Protein AF-A0A3D1QE63-F1 (afdb_monomer_lite)

pLDDT: mean 87.11, std 15.21, range [39.69, 97.75]

Sequence (77 aa):
RTFPEHPAAISIAALPSPQDEVEALAMRILALVRQGARYRDIAVICSDTAAYSGLIKRIFDEYKIPYFLDDKRSILH

Foldseek 3Di:
DDDPDDPPVDDDDDDDDLLVVLLVVLVVLVVVVVVPDDLVNDDDDDPDCPRNVVSNVVNCVVSVPDDDDPDPPPPDD

Secondary structure (DSSP, 8-state):
---SS--TT------SSHHHHHHHHHHHHHHHHHTT--GGG-----S-HHHHHHHHHHHHHHTT-------------

Structure (mmCIF, N/CA/C/O backbone):
data_AF-A0A3D1QE63-F1
#
_entry.id   AF-A0A3D1QE63-F1
#
loop_
_atom_site.group_PDB
_atom_site.id
_atom_site.type_symbol
_atom_site.label_atom_id
_atom_site.label_alt_id
_atom_site.label_comp_id
_atom_site.label_asym_id
_atom_site.label_entity_id
_atom_site.label_seq_id
_atom_site.pdbx_PDB_ins_code
_atom_site.Cartn_x
_atom_site.Cartn_y
_atom_site.Cartn_z
_atom_site.occupancy
_atom_site.B_iso_or_equiv
_atom_site.auth_seq_id
_atom_site.auth_comp_id
_atom_site.auth_asym_id
_atom_site.auth_atom_id
_atom_site.pdbx_PDB_model_num
ATOM 1 N N . ARG A 1 1 ? -14.093 -22.555 -18.467 1.00 49.16 1 ARG A N 1
ATOM 2 C CA . ARG A 1 1 ? -15.156 -21.809 -17.753 1.00 49.16 1 ARG A CA 1
ATOM 3 C C . ARG A 1 1 ? -14.851 -20.334 -17.936 1.00 49.16 1 ARG A C 1
ATOM 5 O O . ARG A 1 1 ? -13.827 -19.892 -17.439 1.00 49.16 1 ARG A O 1
ATOM 12 N N . THR A 1 2 ? -15.657 -19.628 -18.716 1.00 50.69 2 THR A N 1
ATOM 13 C CA . THR A 1 2 ? -15.510 -18.192 -18.991 1.00 50.69 2 THR A CA 1
ATOM 14 C C . THR A 1 2 ? -16.550 -17.471 -18.144 1.00 50.69 2 THR A C 1
ATOM 16 O O . THR A 1 2 ? -17.722 -17.835 -18.196 1.00 50.69 2 THR A O 1
ATOM 19 N N . PHE A 1 3 ? -16.123 -16.524 -17.311 1.00 57.34 3 PHE A N 1
ATOM 20 C CA . PHE A 1 3 ? -17.045 -15.715 -16.518 1.00 57.34 3 PHE A CA 1
ATOM 21 C C . PHE A 1 3 ? -17.630 -14.627 -17.431 1.00 57.34 3 PHE A C 1
ATOM 23 O O . PHE A 1 3 ? -16.852 -13.920 -18.072 1.00 57.34 3 PHE A O 1
ATOM 30 N N . PRO A 1 4 ? -18.964 -14.527 -17.559 1.00 62.56 4 PRO A N 1
ATOM 31 C CA . PRO A 1 4 ? -19.608 -13.610 -18.504 1.00 62.56 4 PRO A CA 1
ATOM 32 C C . PRO A 1 4 ? -19.516 -12.138 -18.076 1.00 62.56 4 PRO A C 1
ATOM 34 O O . PRO A 1 4 ? -19.649 -11.244 -18.904 1.00 62.56 4 PRO A O 1
ATOM 37 N N . GLU A 1 5 ? -19.262 -11.888 -16.796 1.00 65.81 5 GLU A N 1
ATOM 38 C CA . GLU A 1 5 ? -19.234 -10.567 -16.181 1.00 65.81 5 GLU A CA 1
ATOM 39 C C . GLU A 1 5 ? -17.934 -10.363 -15.401 1.00 65.81 5 GLU A C 1
ATOM 41 O O . GLU A 1 5 ? -17.352 -11.313 -14.867 1.00 65.81 5 GLU A O 1
ATOM 46 N N . HIS A 1 6 ? -17.438 -9.121 -15.391 1.00 60.41 6 HIS A N 1
ATOM 47 C CA . HIS A 1 6 ? -16.199 -8.784 -14.699 1.00 60.41 6 HIS A CA 1
ATOM 48 C C . HIS A 1 6 ? -16.403 -9.038 -13.196 1.00 60.41 6 HIS A C 1
ATOM 50 O O . HIS A 1 6 ? -17.297 -8.430 -12.601 1.00 60.41 6 HIS A O 1
ATOM 56 N N . PRO A 1 7 ? -15.630 -9.937 -12.566 1.00 69.44 7 PRO A N 1
ATOM 57 C CA . PRO A 1 7 ? -15.825 -10.255 -11.159 1.00 69.44 7 PRO A CA 1
ATOM 58 C C . PRO A 1 7 ? -15.597 -9.001 -10.310 1.00 69.44 7 PRO A C 1
ATOM 60 O O . PRO A 1 7 ? -14.495 -8.465 -10.277 1.00 69.44 7 PRO A O 1
ATOM 63 N N . ALA A 1 8 ? -16.623 -8.555 -9.580 1.00 74.56 8 ALA A N 1
ATOM 64 C CA . ALA A 1 8 ? -16.566 -7.323 -8.784 1.00 74.56 8 ALA A CA 1
ATOM 65 C C . ALA A 1 8 ? -15.446 -7.316 -7.719 1.00 74.56 8 ALA A C 1
ATOM 67 O O . ALA A 1 8 ? -15.014 -6.254 -7.278 1.00 74.56 8 ALA A O 1
ATOM 68 N N . ALA A 1 9 ? -14.972 -8.497 -7.312 1.00 84.94 9 ALA A N 1
ATOM 69 C CA . ALA A 1 9 ? -13.951 -8.674 -6.282 1.00 84.94 9 ALA A CA 1
ATOM 70 C C . ALA A 1 9 ? -12.507 -8.758 -6.816 1.00 84.94 9 ALA A C 1
ATOM 72 O O . ALA A 1 9 ? -11.577 -8.770 -6.015 1.00 84.94 9 ALA A O 1
ATOM 73 N N . ILE A 1 10 ? -12.296 -8.846 -8.136 1.00 88.88 10 ILE A N 1
ATOM 74 C CA . ILE A 1 10 ? -10.962 -9.016 -8.730 1.00 88.88 10 ILE A CA 1
ATOM 75 C C . ILE A 1 10 ? -10.752 -7.943 -9.795 1.00 88.88 10 ILE A C 1
ATOM 77 O O . ILE A 1 10 ? -11.584 -7.748 -10.674 1.00 88.88 10 ILE A O 1
ATOM 81 N N . SER A 1 11 ? -9.613 -7.262 -9.734 1.00 89.56 11 SER A N 1
ATOM 82 C CA . SER A 1 11 ? -9.233 -6.234 -10.701 1.00 89.56 11 SER A CA 1
ATOM 83 C C . SER A 1 11 ? -7.777 -6.402 -11.110 1.00 89.56 11 SER A C 1
ATOM 85 O O . SER A 1 11 ? -6.941 -6.711 -10.264 1.00 89.56 11 SER A O 1
ATOM 87 N N . ILE A 1 12 ? -7.481 -6.146 -12.383 1.00 91.94 12 ILE A N 1
ATOM 88 C CA . ILE A 1 12 ? -6.123 -6.111 -12.932 1.00 91.94 12 ILE A CA 1
ATOM 89 C C . ILE A 1 12 ? -5.875 -4.696 -13.452 1.00 91.94 12 ILE A C 1
ATOM 91 O O . ILE A 1 12 ? -6.729 -4.127 -14.130 1.00 91.94 12 ILE A O 1
ATOM 95 N N . ALA A 1 13 ? -4.712 -4.139 -13.134 1.00 91.25 13 ALA A N 1
ATOM 96 C CA . ALA A 1 13 ? -4.248 -2.862 -13.654 1.00 91.25 13 ALA A CA 1
ATOM 97 C C . ALA A 1 13 ? -2.793 -3.013 -14.109 1.00 91.25 13 ALA A C 1
ATOM 99 O O . ALA A 1 13 ? -2.034 -3.762 -13.499 1.00 91.25 13 ALA A O 1
ATOM 100 N N . ALA A 1 14 ? -2.427 -2.312 -15.178 1.00 94.62 14 ALA A N 1
ATOM 101 C CA . ALA A 1 14 ? -1.057 -2.212 -15.668 1.00 94.62 14 ALA A CA 1
ATOM 102 C C . ALA A 1 14 ? -0.694 -0.732 -15.720 1.00 94.62 14 ALA A C 1
ATOM 104 O O . ALA A 1 14 ? -1.452 0.042 -16.308 1.00 94.62 14 ALA A O 1
ATOM 105 N N . LEU A 1 15 ? 0.422 -0.348 -15.098 1.00 95.88 15 LEU A N 1
ATOM 106 C CA . LEU A 1 15 ? 0.854 1.044 -15.014 1.00 95.88 15 LEU A CA 1
ATOM 107 C C . LEU A 1 15 ? 2.260 1.248 -15.595 1.00 95.88 15 LEU A C 1
ATOM 109 O O . LEU A 1 15 ? 2.987 0.277 -15.797 1.00 95.88 15 LEU A O 1
ATOM 113 N N . PRO A 1 16 ? 2.630 2.499 -15.932 1.00 95.06 16 PRO A N 1
ATOM 114 C CA . PRO A 1 16 ? 3.858 2.779 -16.677 1.00 95.06 16 PRO A CA 1
ATOM 115 C C . PRO A 1 16 ? 5.148 2.549 -15.883 1.00 95.06 16 PRO A C 1
ATOM 117 O O . PRO A 1 16 ? 6.198 2.331 -16.488 1.00 95.06 16 PRO A O 1
ATOM 120 N N . SER A 1 17 ? 5.096 2.622 -14.550 1.00 95.38 17 SER A N 1
ATOM 121 C CA . SER A 1 17 ? 6.264 2.448 -13.689 1.00 95.38 17 SER A CA 1
ATOM 122 C C . SER A 1 17 ? 5.906 1.872 -12.311 1.00 95.38 17 SER A C 1
ATOM 124 O O . SER A 1 17 ? 4.776 2.046 -11.849 1.00 95.38 17 SER A O 1
ATOM 126 N N . PRO A 1 18 ? 6.878 1.276 -11.587 1.00 93.75 18 PRO A N 1
ATOM 127 C CA . PRO A 1 18 ? 6.684 0.834 -10.204 1.00 93.75 18 PRO A CA 1
ATOM 128 C C . PRO A 1 18 ? 6.230 1.949 -9.255 1.00 93.75 18 PRO A C 1
ATOM 130 O O . PRO A 1 18 ? 5.528 1.689 -8.281 1.00 93.75 18 PRO A O 1
ATOM 133 N N . GLN A 1 19 ? 6.620 3.201 -9.519 1.00 95.38 19 GLN A N 1
ATOM 134 C CA . GLN A 1 19 ? 6.147 4.333 -8.726 1.00 95.38 19 GLN A CA 1
ATOM 135 C C . GLN A 1 19 ? 4.647 4.558 -8.943 1.00 95.38 19 GLN A C 1
ATOM 137 O O . GLN A 1 19 ? 3.912 4.649 -7.960 1.00 95.38 19 GLN A O 1
ATOM 142 N N . ASP A 1 20 ? 4.194 4.575 -10.200 1.00 96.69 20 ASP A N 1
ATOM 143 C CA . ASP A 1 20 ? 2.771 4.715 -10.533 1.00 96.69 20 ASP A CA 1
ATOM 144 C C . ASP A 1 20 ? 1.948 3.561 -9.932 1.00 96.69 20 ASP A C 1
ATOM 146 O O . ASP A 1 20 ? 0.855 3.781 -9.409 1.00 96.69 20 ASP A O 1
ATOM 150 N N . GLU A 1 21 ? 2.491 2.336 -9.944 1.00 96.06 21 GLU A N 1
ATOM 151 C CA . GLU A 1 21 ? 1.901 1.161 -9.283 1.00 96.06 21 GLU A CA 1
ATOM 152 C C . GLU A 1 21 ? 1.662 1.380 -7.792 1.00 96.06 21 GLU A C 1
ATOM 154 O O . GLU A 1 21 ? 0.549 1.157 -7.306 1.00 96.06 21 GLU A O 1
ATOM 159 N N . VAL A 1 22 ? 2.671 1.855 -7.063 1.00 96.19 22 VAL A N 1
ATOM 16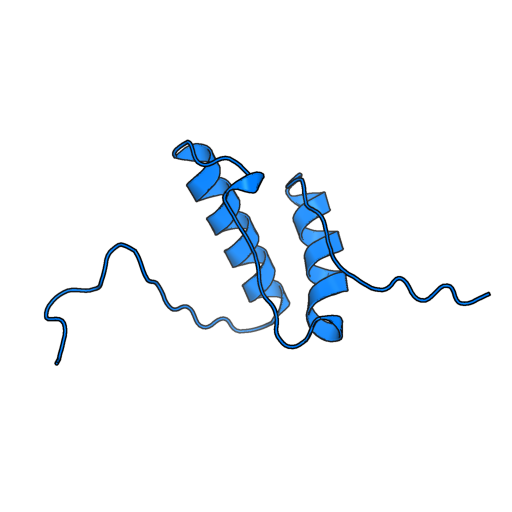0 C CA . VAL A 1 22 ? 2.552 2.077 -5.617 1.00 96.19 22 VAL A CA 1
ATOM 161 C C . VAL A 1 22 ? 1.635 3.262 -5.299 1.00 96.19 22 VAL A C 1
ATOM 163 O O . VAL A 1 22 ? 0.875 3.194 -4.331 1.00 96.19 22 VAL A O 1
ATOM 166 N N . GLU A 1 23 ? 1.642 4.324 -6.107 1.00 97.25 23 GLU A N 1
ATOM 167 C CA . GLU A 1 23 ? 0.724 5.459 -5.937 1.00 97.25 23 GLU A CA 1
ATOM 168 C C . GLU A 1 23 ? -0.736 5.043 -6.170 1.00 97.25 23 GLU A C 1
ATOM 170 O O . GLU A 1 23 ? -1.611 5.314 -5.340 1.00 97.25 23 GLU A O 1
ATOM 175 N N . ALA A 1 24 ? -1.012 4.308 -7.250 1.00 97.25 24 ALA A N 1
ATOM 176 C CA . ALA A 1 24 ? -2.345 3.774 -7.512 1.00 97.25 24 ALA A CA 1
ATOM 177 C C . ALA A 1 24 ? -2.800 2.792 -6.428 1.00 97.25 24 ALA A C 1
ATOM 179 O O . ALA A 1 24 ? -3.962 2.822 -6.007 1.00 97.25 24 ALA A O 1
ATOM 180 N N . LEU A 1 25 ? -1.884 1.960 -5.927 1.00 96.25 25 LEU A N 1
ATOM 181 C CA . LEU A 1 25 ? -2.133 1.076 -4.798 1.00 96.25 25 LEU A CA 1
ATOM 182 C C . LEU A 1 25 ? -2.504 1.867 -3.536 1.00 96.25 25 LEU A C 1
ATOM 184 O O . LEU A 1 25 ? -3.512 1.551 -2.903 1.00 96.25 25 LEU A O 1
ATOM 188 N N . ALA A 1 26 ? -1.755 2.916 -3.189 1.00 97.75 26 ALA A N 1
ATOM 189 C CA . ALA A 1 26 ? -2.051 3.770 -2.039 1.00 97.75 26 ALA A CA 1
ATOM 190 C C . ALA A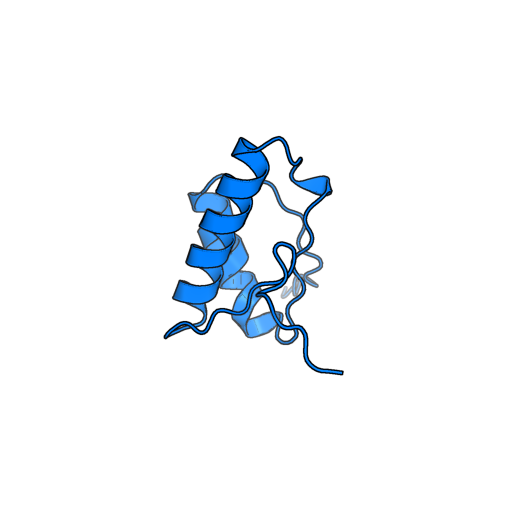 1 26 ? -3.450 4.404 -2.152 1.00 97.75 26 ALA A C 1
ATOM 192 O O . ALA A 1 26 ? -4.249 4.338 -1.213 1.00 97.75 26 ALA A O 1
ATOM 193 N N . MET A 1 27 ? -3.800 4.933 -3.330 1.00 97.38 27 MET A N 1
ATOM 194 C CA . MET A 1 27 ? -5.140 5.467 -3.595 1.00 97.38 27 MET A CA 1
ATOM 195 C C . MET A 1 27 ? -6.235 4.402 -3.444 1.00 97.38 27 MET A C 1
ATOM 197 O O . MET A 1 27 ? -7.296 4.676 -2.875 1.00 97.38 27 MET A O 1
ATOM 201 N N . ARG A 1 28 ? -5.981 3.172 -3.909 1.00 96.38 28 ARG A N 1
ATOM 202 C CA . ARG A 1 28 ? -6.910 2.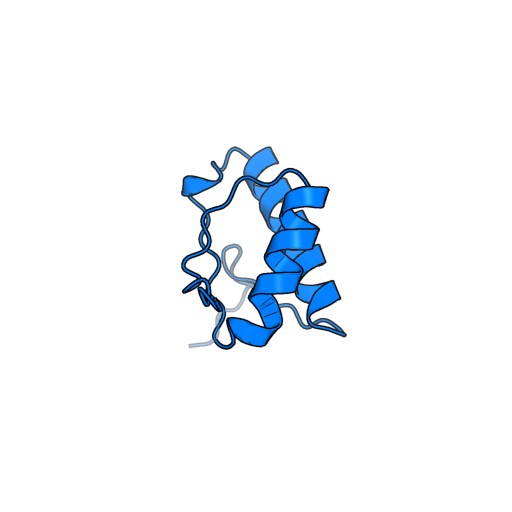040 -3.784 1.00 96.38 28 ARG A CA 1
ATOM 203 C C . ARG A 1 28 ? -7.136 1.656 -2.323 1.00 96.38 28 ARG A C 1
ATOM 205 O O . ARG A 1 28 ? -8.284 1.471 -1.923 1.00 96.38 28 ARG A O 1
ATOM 212 N N . ILE A 1 29 ? -6.072 1.590 -1.524 1.00 97.50 29 ILE A N 1
ATOM 213 C CA . ILE A 1 29 ? -6.138 1.316 -0.082 1.00 97.50 29 ILE A CA 1
ATOM 214 C C . ILE A 1 29 ? -7.001 2.372 0.612 1.00 97.50 29 ILE A C 1
ATOM 216 O O . ILE A 1 29 ? -7.940 2.027 1.328 1.00 97.50 29 ILE A O 1
ATOM 220 N N . LEU A 1 30 ? -6.746 3.657 0.355 1.00 97.56 30 LEU A N 1
ATOM 221 C CA . LEU A 1 30 ? -7.527 4.747 0.942 1.00 97.56 30 LEU A CA 1
ATOM 222 C C . LEU A 1 30 ? -9.003 4.692 0.534 1.00 97.56 30 LEU A C 1
ATOM 224 O O . LEU A 1 30 ? -9.877 4.953 1.360 1.00 97.56 30 LEU A O 1
ATOM 228 N N . ALA A 1 31 ? -9.300 4.335 -0.718 1.00 96.81 31 ALA A N 1
ATOM 229 C CA . ALA A 1 31 ? -10.673 4.152 -1.177 1.00 96.81 31 ALA A CA 1
ATOM 230 C C . ALA A 1 31 ? -11.384 3.012 -0.427 1.00 96.81 31 ALA A C 1
ATOM 232 O O . ALA A 1 31 ? -12.514 3.199 0.019 1.00 96.81 31 ALA A O 1
ATOM 233 N N . LEU A 1 32 ? -10.715 1.871 -0.228 1.00 96.12 32 LEU A N 1
ATOM 234 C CA . LEU A 1 32 ? -11.257 0.744 0.542 1.00 96.12 32 LEU A CA 1
ATOM 235 C C . LEU A 1 32 ? -11.491 1.118 2.010 1.00 96.12 32 LEU A C 1
ATOM 237 O O . LEU A 1 32 ? -12.538 0.806 2.574 1.00 96.12 32 LEU A O 1
ATOM 241 N N . VAL A 1 33 ? -10.554 1.843 2.623 1.00 97.56 33 VAL A N 1
ATOM 242 C CA . VAL A 1 33 ? -10.689 2.296 4.015 1.00 97.56 33 VAL A CA 1
ATOM 243 C C . VAL A 1 33 ? -11.844 3.284 4.172 1.00 97.56 33 VAL A C 1
ATOM 245 O O . VAL A 1 33 ? -12.622 3.181 5.119 1.00 97.56 33 VAL A O 1
ATOM 248 N N . ARG A 1 34 ? -12.040 4.191 3.206 1.00 96.88 34 ARG A N 1
ATOM 249 C CA . ARG A 1 34 ? -13.214 5.085 3.167 1.00 96.88 34 ARG A CA 1
ATOM 250 C C . ARG A 1 34 ? -14.538 4.326 3.040 1.00 96.88 34 ARG A C 1
ATOM 252 O O . ARG A 1 34 ? -15.557 4.830 3.498 1.00 96.88 34 ARG A O 1
ATOM 259 N N . GLN A 1 35 ? -14.528 3.130 2.453 1.00 96.50 35 GLN A N 1
ATOM 260 C CA . GLN A 1 35 ? -15.692 2.240 2.359 1.00 96.50 35 GLN A CA 1
ATOM 261 C C . GLN A 1 35 ? -15.906 1.383 3.621 1.00 96.50 35 GLN A C 1
ATOM 263 O O . GLN A 1 35 ? -16.846 0.595 3.670 1.00 96.50 35 GLN A O 1
ATOM 268 N N . GLY A 1 36 ? -15.072 1.547 4.653 1.00 97.19 36 GLY A N 1
ATOM 269 C CA . GLY A 1 36 ? -15.219 0.881 5.948 1.00 97.19 36 GLY A CA 1
ATOM 270 C C . GLY A 1 36 ? -14.255 -0.281 6.191 1.00 97.19 36 GLY A C 1
ATOM 271 O O . GLY A 1 36 ? -14.306 -0.879 7.268 1.00 97.19 36 GLY A O 1
ATOM 272 N N . ALA A 1 37 ? -13.360 -0.592 5.248 1.00 97.06 37 ALA A N 1
ATOM 273 C CA . ALA A 1 37 ? -12.278 -1.541 5.504 1.00 97.06 37 ALA A CA 1
ATOM 274 C C . ALA A 1 37 ? -11.300 -0.983 6.551 1.00 97.06 37 ALA A C 1
ATOM 276 O O . ALA A 1 37 ? -11.093 0.229 6.654 1.00 97.06 37 ALA A O 1
ATOM 277 N N . ARG A 1 38 ? -10.651 -1.855 7.325 1.00 97.44 38 ARG A N 1
ATOM 278 C CA . ARG A 1 38 ? -9.552 -1.452 8.213 1.00 97.44 38 ARG A CA 1
ATOM 279 C C . ARG A 1 38 ? -8.224 -1.749 7.529 1.00 97.44 38 ARG A C 1
ATOM 281 O O . ARG A 1 38 ? -8.109 -2.728 6.804 1.00 97.44 38 ARG A O 1
ATOM 288 N N . TYR A 1 39 ? -7.184 -0.967 7.822 1.00 97.06 39 TYR A N 1
ATOM 289 C CA . TYR A 1 39 ? -5.845 -1.197 7.254 1.00 97.06 39 TYR A CA 1
ATOM 290 C C . TYR A 1 39 ? -5.330 -2.627 7.478 1.00 97.06 39 TYR A C 1
ATOM 292 O O . TYR A 1 39 ? -4.729 -3.208 6.586 1.00 97.06 39 TYR A O 1
ATOM 300 N N . ARG A 1 40 ? -5.628 -3.226 8.638 1.00 96.50 40 ARG A N 1
ATOM 301 C CA . ARG A 1 40 ? -5.242 -4.609 8.969 1.00 96.50 40 ARG A CA 1
ATOM 302 C C . ARG A 1 40 ? -5.926 -5.685 8.110 1.00 96.50 40 ARG A C 1
ATOM 304 O O . ARG A 1 40 ? -5.497 -6.830 8.148 1.00 96.50 40 ARG A O 1
ATOM 311 N N . ASP A 1 41 ? -7.005 -5.332 7.412 1.00 96.44 41 ASP A N 1
ATOM 312 C CA . ASP A 1 41 ? -7.746 -6.242 6.534 1.00 96.44 41 ASP A CA 1
ATOM 313 C C . ASP A 1 41 ? -7.135 -6.263 5.117 1.00 96.44 41 ASP A C 1
ATOM 315 O O . ASP A 1 41 ? -7.581 -7.018 4.255 1.00 96.44 41 ASP A O 1
ATOM 319 N N . ILE A 1 42 ? -6.120 -5.426 4.866 1.00 96.81 42 ILE A N 1
ATOM 320 C CA . ILE A 1 42 ? -5.471 -5.257 3.570 1.00 96.81 42 ILE A CA 1
ATOM 321 C C . ILE A 1 42 ? -4.029 -5.757 3.665 1.00 96.81 42 ILE A C 1
ATOM 323 O O . ILE A 1 42 ? -3.257 -5.312 4.513 1.00 96.81 42 ILE A O 1
ATOM 327 N N . ALA A 1 43 ? -3.653 -6.650 2.752 1.00 95.50 43 ALA A N 1
ATOM 328 C CA . ALA A 1 43 ? -2.287 -7.129 2.593 1.00 95.50 43 ALA A CA 1
ATOM 329 C C . ALA A 1 43 ? -1.777 -6.800 1.187 1.00 95.50 43 ALA A C 1
ATOM 331 O O . ALA A 1 43 ? -2.502 -6.949 0.203 1.00 95.50 43 ALA A O 1
ATOM 332 N N . VAL A 1 44 ? -0.519 -6.369 1.103 1.00 93.69 44 VAL A N 1
ATOM 333 C CA . VAL A 1 44 ? 0.189 -6.117 -0.156 1.00 93.69 44 VAL A CA 1
ATOM 334 C C . VAL A 1 44 ? 1.306 -7.143 -0.266 1.00 93.69 44 VAL A C 1
ATOM 336 O O . VAL A 1 44 ? 2.113 -7.276 0.651 1.00 93.69 44 VAL A O 1
ATOM 339 N N . ILE A 1 45 ? 1.341 -7.875 -1.378 1.00 92.31 45 ILE A N 1
ATOM 340 C CA . ILE A 1 45 ? 2.344 -8.906 -1.647 1.00 92.31 45 ILE A CA 1
ATOM 341 C C . ILE A 1 45 ? 3.096 -8.495 -2.908 1.00 92.31 45 ILE A C 1
ATOM 343 O O . ILE A 1 45 ? 2.495 -8.349 -3.970 1.00 92.31 45 ILE A O 1
ATOM 347 N N . CYS A 1 46 ? 4.409 -8.323 -2.785 1.00 89.69 46 CYS A N 1
ATOM 348 C CA . CYS A 1 46 ? 5.299 -7.981 -3.889 1.00 89.69 46 CYS A CA 1
ATOM 349 C C . CYS A 1 46 ? 6.311 -9.114 -4.075 1.00 89.69 46 CYS A C 1
ATOM 351 O O . CYS A 1 46 ? 6.850 -9.619 -3.092 1.00 89.69 46 CYS A O 1
ATOM 353 N N . SER A 1 47 ? 6.582 -9.513 -5.320 1.00 85.75 47 SER A N 1
ATOM 354 C CA . SER A 1 47 ? 7.608 -10.526 -5.606 1.00 85.75 47 SER A CA 1
ATOM 355 C C . SER A 1 47 ? 9.029 -9.965 -5.512 1.00 85.75 47 SER A C 1
ATOM 357 O O . SER A 1 47 ? 9.937 -10.681 -5.105 1.00 85.75 47 SER A O 1
ATOM 359 N N . ASP A 1 48 ? 9.220 -8.694 -5.881 1.00 86.31 48 ASP A N 1
ATOM 360 C CA . ASP A 1 48 ? 10.502 -7.988 -5.797 1.00 86.31 48 ASP A CA 1
ATOM 361 C C . ASP A 1 48 ? 10.462 -6.932 -4.687 1.00 86.31 48 ASP A C 1
ATOM 363 O O . ASP A 1 48 ? 10.164 -5.755 -4.894 1.00 86.31 48 ASP A O 1
ATOM 367 N N . THR A 1 49 ? 10.749 -7.359 -3.463 1.00 80.38 49 THR A N 1
ATOM 368 C CA . THR A 1 49 ? 10.738 -6.461 -2.304 1.00 80.38 49 THR A CA 1
ATOM 369 C C . THR A 1 49 ? 11.820 -5.378 -2.395 1.00 80.38 49 THR A C 1
ATOM 371 O O . THR A 1 49 ? 11.637 -4.293 -1.844 1.00 80.38 49 THR A O 1
ATOM 374 N N . ALA A 1 50 ? 12.929 -5.614 -3.106 1.00 82.62 50 ALA A N 1
ATOM 375 C CA . ALA A 1 50 ? 14.009 -4.634 -3.228 1.00 82.62 50 ALA A CA 1
ATOM 376 C C . ALA A 1 50 ? 13.580 -3.432 -4.082 1.00 82.62 50 ALA A C 1
ATOM 378 O O . ALA A 1 50 ? 13.808 -2.290 -3.681 1.00 82.62 50 ALA A O 1
ATOM 379 N N . ALA A 1 51 ? 12.893 -3.678 -5.201 1.00 85.81 51 ALA A N 1
ATOM 380 C CA . ALA A 1 51 ? 12.376 -2.619 -6.067 1.00 85.81 51 ALA A CA 1
ATOM 381 C C . ALA A 1 51 ? 11.250 -1.796 -5.409 1.00 85.81 51 ALA A C 1
ATOM 383 O O . ALA A 1 51 ? 11.172 -0.581 -5.598 1.00 85.81 51 ALA A O 1
ATOM 384 N N . TYR A 1 52 ? 10.388 -2.439 -4.614 1.00 92.25 52 TYR A N 1
ATOM 385 C CA . TYR A 1 52 ? 9.169 -1.809 -4.094 1.00 92.25 52 TYR A CA 1
ATOM 386 C C . TYR A 1 52 ? 9.293 -1.248 -2.672 1.00 92.25 52 TYR A C 1
ATOM 388 O O . TYR A 1 52 ? 8.622 -0.270 -2.351 1.00 92.25 52 TYR A O 1
ATOM 396 N N . SER A 1 53 ? 10.147 -1.804 -1.808 1.00 90.88 53 SER A N 1
ATOM 397 C CA . SER A 1 53 ? 10.223 -1.416 -0.386 1.00 90.88 53 SER A CA 1
ATOM 398 C C . SER A 1 53 ? 10.493 0.075 -0.164 1.00 90.88 53 SER A C 1
ATOM 400 O O . SER A 1 53 ? 9.845 0.697 0.678 1.00 90.88 53 SER A O 1
ATOM 402 N N . GLY A 1 54 ? 11.427 0.665 -0.916 1.00 92.12 54 GLY A N 1
ATOM 403 C CA . GLY A 1 54 ? 11.745 2.092 -0.825 1.00 92.12 54 GLY A CA 1
ATOM 404 C C . GLY A 1 54 ? 10.587 2.985 -1.278 1.00 92.12 54 GLY A C 1
ATOM 405 O O . GLY A 1 54 ? 10.267 3.970 -0.611 1.00 92.12 54 GLY A O 1
ATOM 406 N N . LEU A 1 55 ? 9.923 2.607 -2.376 1.00 94.50 55 LEU A N 1
ATOM 407 C CA . LEU A 1 55 ? 8.759 3.317 -2.907 1.00 94.50 55 LEU A CA 1
ATOM 408 C C . LEU A 1 55 ? 7.574 3.241 -1.944 1.00 94.50 55 LEU A C 1
ATOM 410 O O . LEU A 1 55 ? 6.990 4.272 -1.625 1.00 94.50 55 LEU A O 1
ATOM 414 N N . ILE A 1 56 ? 7.273 2.045 -1.432 1.00 94.81 56 ILE A N 1
ATOM 415 C CA . ILE A 1 56 ? 6.205 1.819 -0.452 1.00 94.81 56 ILE A CA 1
ATOM 416 C C . ILE A 1 56 ? 6.449 2.667 0.791 1.00 94.81 56 ILE A C 1
ATOM 418 O O . ILE A 1 56 ? 5.536 3.375 1.196 1.00 94.81 56 ILE A O 1
ATOM 422 N N . LYS A 1 57 ? 7.671 2.668 1.351 1.00 94.31 57 LYS A N 1
ATOM 423 C CA . LYS A 1 57 ? 8.000 3.502 2.519 1.00 94.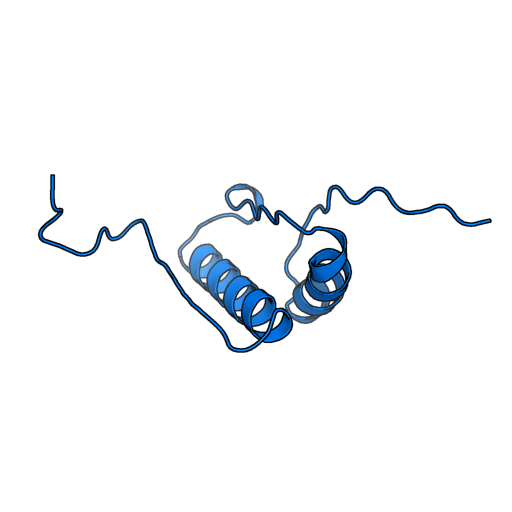31 57 LYS A CA 1
ATOM 424 C C . LYS A 1 57 ? 7.691 4.973 2.252 1.00 94.31 57 LYS A C 1
ATOM 426 O O . LYS A 1 57 ? 6.879 5.568 2.951 1.00 94.31 57 LYS A O 1
ATOM 431 N N . ARG A 1 58 ? 8.279 5.536 1.190 1.00 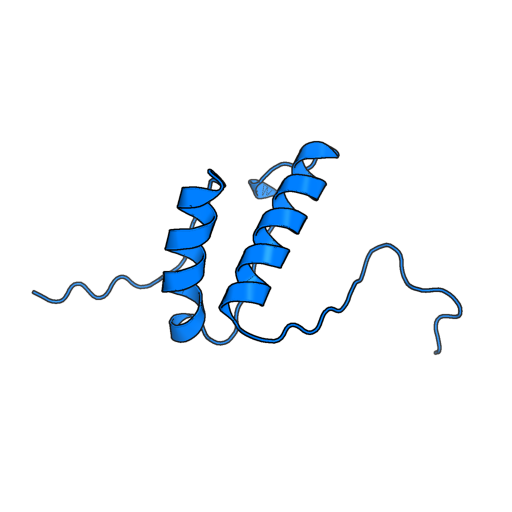96.19 58 ARG A N 1
ATOM 432 C CA . ARG A 1 58 ? 8.112 6.954 0.839 1.00 96.19 58 ARG A CA 1
ATOM 433 C C . ARG A 1 58 ? 6.645 7.324 0.613 1.00 96.19 58 ARG A C 1
ATOM 435 O O . ARG A 1 58 ? 6.165 8.292 1.194 1.00 96.19 58 ARG A O 1
ATOM 442 N N . ILE A 1 59 ? 5.947 6.566 -0.229 1.00 97.38 59 ILE A N 1
ATOM 443 C CA . ILE A 1 59 ? 4.583 6.890 -0.658 1.00 97.38 59 ILE A CA 1
ATOM 444 C C . ILE A 1 59 ? 3.597 6.653 0.489 1.00 97.38 59 ILE A C 1
ATOM 446 O O . ILE A 1 59 ? 2.754 7.502 0.755 1.00 97.38 59 ILE A O 1
ATOM 450 N N . PHE A 1 60 ? 3.693 5.551 1.231 1.00 96.94 60 PHE A N 1
ATOM 451 C CA . PHE A 1 60 ? 2.751 5.310 2.327 1.00 96.94 60 PHE A CA 1
ATOM 452 C C . PHE A 1 60 ? 2.935 6.330 3.459 1.00 96.94 60 PHE A C 1
ATOM 454 O O . PHE A 1 60 ? 1.937 6.785 4.021 1.00 96.94 60 PHE A O 1
ATOM 461 N N . ASP A 1 61 ? 4.169 6.768 3.734 1.00 96.69 61 ASP A N 1
ATOM 462 C CA . ASP A 1 61 ? 4.450 7.835 4.704 1.00 96.69 61 ASP A CA 1
ATOM 463 C C . ASP A 1 61 ? 3.883 9.200 4.255 1.00 96.69 61 ASP A C 1
ATOM 465 O O . ASP A 1 61 ? 3.393 9.982 5.086 1.00 96.69 61 ASP A O 1
ATOM 469 N N . GLU A 1 62 ? 3.923 9.490 2.950 1.00 97.69 62 GLU A N 1
ATOM 470 C CA . GLU A 1 62 ? 3.342 10.691 2.334 1.00 97.69 62 GLU A CA 1
ATOM 471 C C . GLU A 1 62 ? 1.812 10.689 2.451 1.00 97.69 62 GLU A C 1
ATOM 473 O O . GLU A 1 62 ? 1.222 11.644 2.961 1.00 97.69 62 GLU A O 1
ATOM 478 N N . TYR A 1 63 ? 1.176 9.570 2.097 1.00 97.00 63 TYR A N 1
ATOM 479 C CA . TYR A 1 63 ? -0.276 9.381 2.165 1.00 97.00 63 TYR A CA 1
ATOM 480 C C . TYR A 1 63 ? -0.799 9.053 3.578 1.00 97.00 63 TYR A C 1
ATOM 482 O O . TYR A 1 63 ? -2.004 8.864 3.757 1.00 97.00 63 TYR A O 1
ATOM 490 N N . LYS A 1 64 ? 0.080 9.002 4.591 1.00 96.62 64 LYS A N 1
ATOM 491 C CA . LYS A 1 64 ? -0.242 8.682 5.998 1.00 96.62 64 LYS A CA 1
ATOM 492 C C . LYS A 1 64 ? -0.953 7.337 6.174 1.00 96.62 64 LYS A C 1
ATOM 494 O O . LYS A 1 64 ? -1.801 7.178 7.052 1.00 96.62 64 LYS A O 1
ATOM 499 N N . ILE A 1 65 ? -0.584 6.362 5.352 1.00 97.56 65 ILE A N 1
ATOM 500 C CA . ILE A 1 65 ? -1.069 4.988 5.449 1.00 97.56 65 ILE A CA 1
ATOM 501 C C . ILE A 1 65 ? -0.219 4.268 6.503 1.00 97.56 65 ILE A C 1
ATOM 503 O O . ILE A 1 65 ? 0.994 4.192 6.336 1.00 97.56 65 ILE A O 1
ATOM 507 N N . PRO A 1 66 ? -0.799 3.733 7.591 1.00 96.62 66 PRO A N 1
ATOM 508 C CA . PRO A 1 66 ? -0.057 2.909 8.536 1.00 96.62 66 PRO A CA 1
ATOM 509 C C . PRO A 1 66 ? 0.214 1.527 7.929 1.00 96.62 66 PRO A C 1
ATOM 511 O O . PRO A 1 66 ? -0.701 0.874 7.427 1.00 96.62 66 PRO A O 1
ATOM 514 N N . TYR A 1 67 ? 1.459 1.057 8.006 1.00 95.31 67 TYR A N 1
ATOM 515 C CA . TYR A 1 67 ? 1.862 -0.247 7.476 1.00 95.31 67 TYR A CA 1
ATOM 516 C C . TYR A 1 67 ? 2.909 -0.928 8.353 1.00 95.31 67 TYR A C 1
ATOM 518 O O . TYR A 1 67 ? 3.626 -0.301 9.132 1.00 95.31 67 TYR A O 1
ATOM 526 N N . PHE A 1 68 ? 3.002 -2.241 8.179 1.00 92.81 68 PHE A N 1
ATOM 527 C CA . PHE A 1 68 ? 4.140 -3.044 8.588 1.00 92.81 68 PHE A CA 1
ATOM 528 C C . PHE A 1 68 ? 4.793 -3.584 7.319 1.00 92.81 68 PHE A C 1
ATOM 530 O O . PHE A 1 68 ? 4.099 -4.089 6.438 1.00 92.81 68 PHE A O 1
ATOM 537 N N . LEU A 1 69 ? 6.113 -3.460 7.220 1.00 90.00 69 LEU A N 1
ATOM 538 C CA . LEU A 1 69 ? 6.881 -3.998 6.107 1.00 90.00 69 LEU A CA 1
ATOM 539 C C . LEU A 1 69 ? 7.818 -5.078 6.645 1.00 90.00 69 LEU A C 1
ATOM 541 O O . LEU A 1 69 ? 8.689 -4.773 7.461 1.00 90.00 69 LEU A O 1
ATOM 545 N N . ASP A 1 70 ? 7.652 -6.309 6.161 1.00 84.38 70 ASP A N 1
ATOM 546 C CA . ASP A 1 70 ? 8.530 -7.448 6.462 1.00 84.38 70 ASP A CA 1
ATOM 547 C C . ASP A 1 70 ? 9.830 -7.364 5.646 1.00 84.38 70 ASP A C 1
ATOM 549 O O . ASP A 1 70 ? 10.162 -8.215 4.824 1.00 84.38 70 ASP A O 1
ATOM 553 N N . ASP A 1 71 ? 10.528 -6.244 5.801 1.00 71.31 71 ASP A N 1
ATOM 554 C CA . ASP A 1 71 ? 11.796 -5.984 5.141 1.00 71.31 71 ASP A CA 1
ATOM 555 C C . ASP A 1 71 ? 12.930 -6.273 6.123 1.00 71.31 71 ASP A C 1
ATOM 557 O O . ASP A 1 71 ? 12.999 -5.702 7.220 1.00 71.31 71 ASP A O 1
ATOM 561 N N . LYS A 1 72 ? 13.841 -7.164 5.725 1.00 64.56 72 LYS A N 1
ATOM 562 C CA . LYS A 1 72 ? 15.071 -7.420 6.473 1.00 64.56 72 LYS A CA 1
ATOM 563 C C . LYS A 1 72 ? 15.946 -6.181 6.339 1.00 64.56 72 LYS A C 1
ATOM 565 O O . LYS A 1 72 ? 16.733 -6.072 5.403 1.00 64.56 72 LYS A O 1
ATOM 570 N N . ARG A 1 73 ? 15.808 -5.236 7.275 1.00 58.97 73 ARG A N 1
ATOM 571 C CA . ARG A 1 73 ? 16.695 -4.069 7.356 1.00 58.97 73 ARG A CA 1
ATOM 572 C C . ARG A 1 73 ? 18.137 -4.569 7.341 1.00 58.97 73 ARG A C 1
ATOM 574 O O . ARG A 1 73 ? 18.554 -5.276 8.257 1.00 58.97 73 ARG A O 1
ATOM 581 N N . SER A 1 74 ? 18.882 -4.202 6.302 1.00 54.88 74 SER A N 1
ATOM 582 C CA . SER A 1 74 ? 20.323 -4.408 6.280 1.00 54.88 74 SER A CA 1
ATOM 583 C C . SER A 1 74 ? 20.926 -3.501 7.349 1.00 54.88 74 SER A C 1
ATOM 585 O O . SER A 1 74 ? 21.004 -2.285 7.180 1.00 54.88 74 SER A O 1
ATOM 587 N N . ILE A 1 75 ? 21.274 -4.083 8.493 1.00 48.34 75 ILE A N 1
ATOM 588 C CA . ILE A 1 75 ? 22.132 -3.464 9.505 1.00 48.34 75 ILE A CA 1
ATOM 589 C C . ILE A 1 75 ? 23.558 -3.439 8.945 1.00 48.34 75 ILE A C 1
ATOM 591 O O . ILE A 1 75 ? 24.393 -4.262 9.303 1.00 48.34 75 ILE A O 1
ATOM 595 N N . LEU A 1 76 ? 23.815 -2.532 8.005 1.00 48.28 76 LEU A N 1
ATOM 596 C CA . LEU A 1 76 ? 25.173 -2.179 7.600 1.00 48.28 76 LEU A CA 1
ATOM 597 C C . LEU A 1 76 ? 25.745 -1.244 8.674 1.00 48.28 76 LEU A C 1
ATOM 599 O O . LEU A 1 76 ? 25.322 -0.093 8.784 1.00 48.28 76 LEU A O 1
ATOM 603 N N . HIS A 1 77 ? 26.639 -1.804 9.490 1.00 3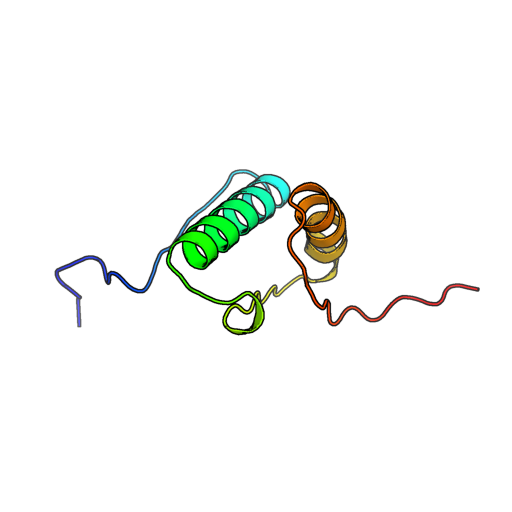9.69 77 HIS A N 1
ATOM 604 C CA . HIS A 1 77 ? 27.604 -1.094 10.331 1.00 39.69 77 HIS A CA 1
ATOM 605 C C . HIS A 1 77 ? 28.918 -0.961 9.559 1.00 39.69 77 HIS A C 1
ATOM 607 O O . HIS A 1 77 ? 29.243 -1.918 8.815 1.00 39.69 77 HIS A O 1
#

Radius of gyration: 14.88 Å; chains: 1; bounding box: 47×32×29 Å